Protein AF-A0A836SR92-F1 (afdb_monomer)

Radius of gyration: 24.95 Å; Cα contacts (8 Å, |Δi|>4): 86; chains: 1; bounding box: 48×25×81 Å

Structure (mmCIF, N/CA/C/O backbone):
data_AF-A0A836SR92-F1
#
_entry.id   AF-A0A836SR92-F1
#
loop_
_atom_site.group_PDB
_atom_site.id
_atom_site.type_symbol
_atom_site.label_atom_id
_atom_site.label_alt_id
_atom_site.label_comp_id
_atom_site.label_asym_id
_atom_site.label_entity_id
_atom_site.label_seq_id
_atom_site.pdbx_PDB_ins_code
_atom_site.Cartn_x
_atom_site.Cartn_y
_atom_site.Cartn_z
_atom_site.occupancy
_atom_site.B_iso_or_equiv
_atom_site.auth_seq_id
_atom_site.auth_comp_id
_atom_site.auth_asym_id
_atom_site.auth_atom_id
_atom_site.pdbx_PDB_model_num
ATOM 1 N N . MET A 1 1 ? 23.458 4.902 -56.681 1.00 62.44 1 MET A N 1
ATOM 2 C CA . MET A 1 1 ? 23.766 5.474 -55.347 1.00 62.44 1 MET A CA 1
ATOM 3 C C . MET A 1 1 ? 25.184 5.103 -54.940 1.00 62.44 1 MET A C 1
ATOM 5 O O . MET A 1 1 ? 25.532 3.932 -55.037 1.00 62.44 1 MET A O 1
ATOM 9 N N . SER A 1 2 ? 25.986 6.090 -54.525 1.00 78.94 2 SER A N 1
ATOM 10 C CA . SER A 1 2 ? 27.375 5.910 -54.066 1.00 78.94 2 SER A CA 1
ATOM 11 C C . SER A 1 2 ? 27.473 4.880 -52.932 1.00 78.94 2 SER A C 1
ATOM 13 O O . SER A 1 2 ? 26.604 4.844 -52.061 1.00 78.94 2 SER A O 1
ATOM 15 N N . LEU A 1 3 ? 28.537 4.066 -52.920 1.00 80.81 3 LEU A N 1
ATOM 16 C CA . LEU A 1 3 ? 28.832 3.067 -51.876 1.00 80.81 3 LEU A CA 1
ATOM 17 C C . LEU A 1 3 ? 28.780 3.676 -50.461 1.00 80.81 3 LEU A C 1
ATOM 19 O O . LEU A 1 3 ? 28.333 3.033 -49.515 1.00 80.81 3 LEU A O 1
ATOM 23 N N . ARG A 1 4 ? 29.146 4.960 -50.357 1.00 83.31 4 ARG A N 1
ATOM 24 C CA . ARG A 1 4 ? 29.098 5.764 -49.128 1.00 83.31 4 ARG A CA 1
ATOM 25 C C . ARG A 1 4 ? 27.679 5.889 -48.564 1.00 83.31 4 ARG A C 1
ATOM 27 O O . ARG A 1 4 ? 27.491 5.744 -47.366 1.00 83.31 4 ARG A O 1
ATOM 34 N N . ILE A 1 5 ? 26.676 6.094 -49.422 1.00 87.25 5 ILE A N 1
ATOM 35 C CA . ILE A 1 5 ? 25.271 6.260 -49.008 1.00 87.25 5 ILE A CA 1
ATOM 36 C C . ILE A 1 5 ? 24.696 4.943 -48.485 1.00 87.25 5 ILE A C 1
ATOM 38 O O . ILE A 1 5 ? 24.005 4.945 -47.474 1.00 87.25 5 ILE A O 1
ATOM 42 N N . LYS A 1 6 ? 25.016 3.812 -49.128 1.00 85.62 6 LYS A N 1
ATOM 43 C CA . LYS A 1 6 ? 24.582 2.488 -48.650 1.00 85.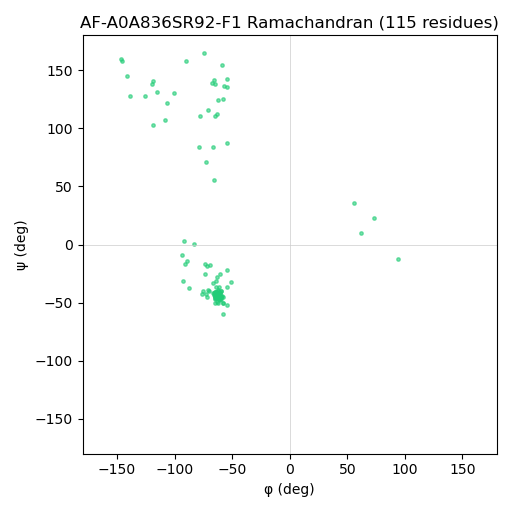62 6 LYS A CA 1
ATOM 44 C C . LYS A 1 6 ? 25.162 2.188 -47.268 1.00 85.62 6 LYS A C 1
ATOM 46 O O . LYS A 1 6 ? 24.441 1.719 -46.399 1.00 85.62 6 LYS A O 1
ATOM 51 N N . PHE A 1 7 ? 26.439 2.508 -47.060 1.00 90.75 7 PHE A N 1
ATOM 52 C CA . PHE A 1 7 ? 27.107 2.302 -45.777 1.00 90.75 7 PHE A CA 1
ATOM 53 C C . PHE A 1 7 ? 26.486 3.151 -44.659 1.00 90.75 7 PHE A C 1
ATOM 55 O O . PHE A 1 7 ? 26.169 2.617 -43.603 1.00 90.75 7 PHE A O 1
ATOM 62 N N . ILE A 1 8 ? 26.227 4.438 -44.926 1.00 92.00 8 ILE A N 1
ATOM 63 C CA . ILE A 1 8 ? 25.548 5.345 -43.985 1.00 92.00 8 ILE A CA 1
ATOM 64 C C . ILE A 1 8 ? 24.123 4.866 -43.671 1.00 92.00 8 ILE A C 1
ATOM 66 O O . ILE A 1 8 ? 23.680 4.944 -42.529 1.00 92.00 8 ILE A O 1
ATOM 70 N N . LEU A 1 9 ? 23.400 4.345 -44.667 1.00 92.56 9 LEU A N 1
ATOM 71 C CA . LEU A 1 9 ? 22.050 3.820 -44.466 1.00 92.56 9 LEU A CA 1
ATOM 72 C C . LEU A 1 9 ? 22.059 2.593 -43.542 1.00 92.56 9 LEU A C 1
ATOM 74 O O . LEU A 1 9 ? 21.259 2.518 -42.614 1.00 92.56 9 LEU A O 1
ATOM 78 N N . TYR A 1 10 ? 22.978 1.648 -43.765 1.00 93.94 10 TYR A N 1
ATOM 79 C CA . TYR A 1 10 ? 23.085 0.450 -42.930 1.00 93.94 10 TYR A CA 1
ATOM 80 C C . TYR A 1 10 ? 23.491 0.777 -41.494 1.00 93.94 10 TYR A C 1
ATOM 82 O O . TYR A 1 10 ? 22.923 0.207 -40.564 1.00 93.94 10 TYR A O 1
ATOM 90 N N . THR A 1 11 ? 24.432 1.704 -41.291 1.00 92.62 11 THR A N 1
ATOM 91 C CA . THR A 1 11 ? 24.819 2.121 -39.938 1.00 92.62 11 THR A CA 1
ATOM 92 C C . THR A 1 11 ? 23.679 2.846 -39.230 1.00 92.62 11 THR A C 1
ATOM 94 O O . THR A 1 11 ? 23.409 2.538 -38.073 1.00 92.62 11 THR A O 1
ATOM 97 N N . ALA A 1 12 ? 22.952 3.732 -39.916 1.00 94.62 12 ALA A N 1
ATOM 98 C CA . ALA A 1 12 ? 21.783 4.404 -39.350 1.00 94.62 12 ALA A CA 1
ATOM 99 C C . ALA A 1 12 ? 20.681 3.409 -38.944 1.00 94.62 12 ALA A C 1
ATOM 101 O O . ALA A 1 12 ? 20.168 3.489 -37.831 1.00 94.62 12 ALA A O 1
ATOM 102 N N . ILE A 1 13 ? 20.363 2.433 -39.805 1.00 95.44 13 ILE A N 1
ATOM 103 C CA . ILE A 1 13 ? 19.384 1.377 -39.498 1.00 95.44 13 ILE A CA 1
ATOM 104 C C . ILE A 1 13 ? 19.837 0.545 -38.296 1.00 95.44 13 ILE A C 1
ATOM 106 O O . ILE A 1 13 ? 19.029 0.257 -37.418 1.00 95.44 13 ILE A O 1
ATOM 110 N N . CYS A 1 14 ? 21.121 0.186 -38.233 1.00 95.06 14 CYS A N 1
ATOM 111 C CA . CYS A 1 14 ? 21.681 -0.564 -37.112 1.00 95.06 14 CYS A CA 1
ATOM 112 C C . CYS A 1 14 ? 21.532 0.207 -35.791 1.00 95.06 14 CYS A C 1
ATOM 114 O O . CYS A 1 14 ? 21.063 -0.352 -34.804 1.00 95.06 14 CYS A O 1
ATOM 116 N N . ILE A 1 15 ? 21.844 1.508 -35.787 1.00 96.19 15 ILE A N 1
ATOM 117 C CA . ILE A 1 15 ? 21.685 2.369 -34.606 1.00 96.19 15 ILE A CA 1
ATOM 118 C C . ILE A 1 15 ? 20.221 2.412 -34.158 1.00 96.19 15 ILE A C 1
ATOM 120 O O . ILE A 1 15 ? 19.942 2.203 -32.979 1.00 96.19 15 ILE A O 1
ATOM 124 N N . VAL A 1 16 ? 19.284 2.632 -35.086 1.00 96.62 16 VAL A N 1
ATOM 125 C CA . VAL A 1 16 ? 17.848 2.659 -34.764 1.00 96.62 16 VAL A CA 1
ATOM 126 C C . VAL A 1 16 ? 17.398 1.320 -34.178 1.00 96.62 16 VAL A C 1
ATOM 128 O O . VAL A 1 16 ? 16.741 1.307 -33.142 1.00 96.62 16 VAL A O 1
ATOM 131 N N . LEU A 1 17 ? 17.810 0.199 -34.778 1.00 96.56 17 LEU A N 1
ATOM 132 C CA . LEU A 1 17 ? 17.487 -1.142 -34.285 1.00 96.56 17 LEU A CA 1
ATOM 133 C C . LEU A 1 17 ? 17.973 -1.373 -32.854 1.00 96.56 17 LEU A C 1
ATOM 135 O O . LEU A 1 17 ? 17.219 -1.895 -32.034 1.00 96.56 17 LEU A O 1
ATOM 139 N N . VAL A 1 18 ? 19.207 -0.971 -32.544 1.00 96.44 18 VAL A N 1
ATOM 140 C CA . VAL A 1 18 ? 19.768 -1.116 -31.195 1.00 96.44 18 VAL A CA 1
ATOM 141 C C . VAL A 1 18 ? 18.992 -0.261 -30.197 1.00 96.44 18 VAL A C 1
ATOM 143 O O . VAL A 1 18 ? 18.611 -0.764 -29.143 1.00 96.44 18 VAL A O 1
ATOM 146 N N . ILE A 1 19 ? 18.691 0.997 -30.533 1.00 95.81 19 ILE A N 1
ATOM 147 C CA . ILE A 1 19 ? 17.908 1.884 -29.661 1.00 95.81 19 ILE A CA 1
ATOM 148 C C . ILE A 1 19 ? 16.527 1.279 -29.391 1.00 95.81 19 ILE A C 1
ATOM 150 O O . ILE A 1 19 ? 16.100 1.220 -28.239 1.00 95.81 19 ILE A O 1
ATOM 154 N N . THR A 1 20 ? 15.835 0.793 -30.423 1.00 95.25 20 THR A N 1
ATOM 155 C CA . THR A 1 20 ? 14.520 0.160 -30.266 1.00 95.25 20 THR A CA 1
ATOM 156 C C . THR A 1 20 ? 14.601 -1.104 -29.411 1.00 95.25 20 THR A C 1
ATOM 158 O O . THR A 1 20 ? 13.787 -1.274 -28.507 1.00 95.25 20 THR A O 1
ATOM 161 N N . ALA A 1 21 ? 15.598 -1.963 -29.637 1.00 94.00 21 ALA A N 1
ATOM 162 C CA . ALA A 1 21 ? 15.786 -3.182 -28.854 1.00 94.00 21 ALA A CA 1
ATOM 163 C C . ALA A 1 21 ? 16.036 -2.883 -27.367 1.00 94.00 21 ALA A C 1
ATOM 165 O O . ALA A 1 21 ? 15.430 -3.516 -26.503 1.00 94.00 21 ALA A O 1
ATOM 166 N N . VAL A 1 22 ? 16.875 -1.887 -27.068 1.00 93.38 22 VAL A N 1
ATOM 167 C CA . VAL A 1 22 ? 17.153 -1.454 -25.692 1.00 93.38 22 VAL A CA 1
ATOM 168 C C . VAL A 1 22 ? 15.900 -0.879 -25.033 1.00 93.38 22 VAL A C 1
ATOM 170 O O . VAL A 1 22 ? 15.591 -1.265 -23.912 1.00 93.38 22 VAL A O 1
ATOM 173 N N . ASN A 1 23 ? 15.135 -0.029 -25.724 1.00 90.00 23 ASN A N 1
ATOM 174 C CA . ASN A 1 23 ? 13.885 0.516 -25.179 1.00 90.00 23 ASN A CA 1
ATOM 175 C C . ASN A 1 23 ? 12.873 -0.588 -24.845 1.00 90.00 23 ASN A C 1
ATOM 177 O O . ASN A 1 23 ? 12.294 -0.580 -23.764 1.00 90.00 23 ASN A O 1
ATOM 181 N N . ILE A 1 24 ? 12.701 -1.574 -25.732 1.00 88.75 24 ILE A N 1
ATOM 182 C CA . ILE A 1 24 ? 11.807 -2.717 -25.483 1.00 88.75 24 ILE A CA 1
ATOM 183 C C . ILE A 1 24 ? 12.274 -3.520 -24.264 1.00 88.75 24 ILE A C 1
ATOM 185 O O . ILE A 1 24 ? 11.453 -3.949 -23.454 1.00 88.75 24 ILE A O 1
ATOM 189 N N . PHE A 1 25 ? 13.585 -3.733 -24.131 1.00 88.75 25 PHE A N 1
ATOM 190 C CA . PHE A 1 25 ? 14.150 -4.454 -22.995 1.00 88.75 25 PHE A CA 1
ATOM 191 C C . PHE A 1 25 ? 13.940 -3.699 -21.676 1.00 88.75 25 PHE A C 1
ATOM 193 O O . PHE A 1 25 ? 13.517 -4.299 -20.690 1.00 88.75 25 PHE A O 1
ATOM 200 N N . ILE A 1 26 ? 14.180 -2.385 -21.676 1.00 86.81 26 ILE A N 1
ATOM 201 C CA . ILE A 1 26 ? 14.020 -1.523 -20.503 1.00 86.81 26 ILE A CA 1
ATOM 202 C C . ILE A 1 26 ? 12.554 -1.452 -20.075 1.00 86.81 26 ILE A C 1
ATOM 204 O O . ILE A 1 26 ? 12.271 -1.760 -18.922 1.00 86.81 26 ILE A O 1
ATOM 208 N N . SER A 1 27 ? 11.616 -1.162 -20.987 1.00 80.75 27 SER A N 1
ATOM 209 C CA . SER A 1 27 ? 10.186 -1.088 -20.639 1.00 80.75 27 SER A CA 1
ATOM 210 C C . SER A 1 27 ? 9.676 -2.360 -19.963 1.00 80.75 27 SER A C 1
ATOM 212 O O . SER A 1 27 ? 8.867 -2.286 -19.047 1.00 80.75 27 SER A O 1
ATOM 214 N N . ARG A 1 28 ? 10.166 -3.536 -20.379 1.00 79.44 28 ARG A N 1
ATOM 215 C CA . ARG A 1 28 ? 9.777 -4.814 -19.761 1.00 79.44 28 ARG A CA 1
ATOM 216 C C . ARG A 1 28 ? 10.380 -5.041 -18.378 1.00 79.44 28 ARG A C 1
ATOM 218 O O . ARG A 1 28 ? 9.836 -5.823 -17.604 1.00 79.44 28 ARG A O 1
ATOM 225 N N . HIS A 1 29 ? 11.518 -4.423 -18.081 1.00 79.94 29 HIS A N 1
ATOM 226 C CA . HIS A 1 29 ? 12.173 -4.554 -16.785 1.00 79.94 29 HIS A CA 1
ATOM 227 C C . HIS A 1 29 ? 11.656 -3.523 -15.774 1.00 79.94 29 HIS A C 1
ATOM 229 O O . HIS A 1 29 ? 11.468 -3.858 -14.606 1.00 79.94 29 HIS A O 1
ATOM 235 N N . GLU A 1 30 ? 11.375 -2.299 -16.228 1.00 81.94 30 GLU A N 1
ATOM 236 C CA . GLU A 1 30 ? 10.883 -1.200 -15.390 1.00 81.94 30 GLU A CA 1
ATOM 237 C C . GLU A 1 30 ? 9.557 -1.531 -14.704 1.00 81.94 30 GLU A C 1
ATOM 239 O O . GLU A 1 30 ? 9.400 -1.229 -13.526 1.00 81.94 30 GLU A O 1
ATOM 244 N N . GLU A 1 31 ? 8.634 -2.204 -15.394 1.00 78.50 31 GLU A N 1
ATOM 245 C CA . GLU A 1 31 ? 7.323 -2.548 -14.832 1.00 78.50 31 GLU A CA 1
ATOM 246 C C . GLU A 1 31 ? 7.442 -3.416 -13.570 1.00 78.50 31 GLU A C 1
ATOM 248 O O . GLU A 1 31 ? 6.827 -3.117 -12.547 1.00 78.50 31 GLU A O 1
ATOM 253 N N . LYS A 1 32 ? 8.301 -4.444 -13.600 1.00 79.81 32 LYS A N 1
ATOM 254 C CA . LYS A 1 32 ? 8.507 -5.350 -12.456 1.00 79.81 32 LYS A CA 1
ATOM 255 C C . LYS A 1 32 ? 9.116 -4.620 -11.264 1.00 79.81 32 LYS A C 1
ATOM 257 O O . LYS A 1 32 ? 8.669 -4.803 -10.135 1.00 79.81 32 LYS A O 1
ATOM 262 N N . VAL A 1 33 ? 10.098 -3.759 -11.526 1.00 84.75 33 VAL A N 1
ATOM 263 C CA . VAL A 1 33 ? 10.741 -2.941 -10.489 1.00 84.75 33 VAL A CA 1
ATOM 264 C C . VAL A 1 33 ? 9.736 -1.966 -9.876 1.00 84.75 33 VAL A C 1
ATOM 266 O O . VAL A 1 33 ? 9.711 -1.798 -8.659 1.00 84.75 33 VAL A O 1
ATOM 269 N N . LEU A 1 34 ? 8.875 -1.358 -10.695 1.00 86.19 34 LEU A N 1
ATOM 270 C CA . LEU A 1 34 ? 7.868 -0.413 -10.225 1.00 86.19 34 LEU A CA 1
ATOM 271 C C . LEU A 1 34 ? 6.823 -1.095 -9.332 1.00 86.19 34 LEU A C 1
ATOM 273 O O . LEU A 1 34 ? 6.491 -0.564 -8.274 1.00 86.19 34 LEU A O 1
ATOM 277 N N . VAL A 1 35 ? 6.339 -2.280 -9.720 1.00 86.62 35 VAL A N 1
ATOM 278 C CA . VAL A 1 35 ? 5.399 -3.069 -8.905 1.00 86.62 35 VAL A CA 1
ATOM 279 C C . VAL A 1 35 ? 6.030 -3.455 -7.569 1.00 86.62 35 VAL A C 1
ATOM 281 O O . VAL A 1 35 ? 5.419 -3.256 -6.518 1.00 86.62 35 VAL A O 1
ATOM 284 N N . GLU A 1 36 ? 7.267 -3.955 -7.583 1.00 88.69 36 GLU A N 1
ATOM 285 C CA . GLU A 1 36 ? 7.972 -4.338 -6.359 1.00 88.69 36 GLU A CA 1
ATOM 286 C C . GLU A 1 36 ? 8.179 -3.138 -5.420 1.00 88.69 36 GLU A C 1
ATOM 288 O O . GLU A 1 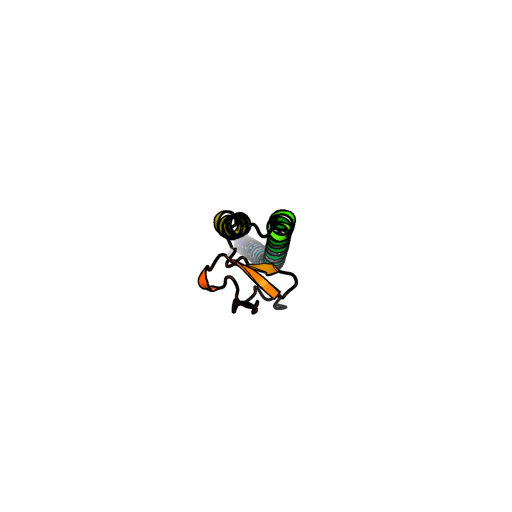36 ? 7.990 -3.253 -4.207 1.00 88.69 36 GLU A O 1
ATOM 293 N N . GLU A 1 37 ? 8.515 -1.971 -5.968 1.00 88.75 37 GLU A N 1
ATOM 294 C CA . GLU A 1 37 ? 8.678 -0.739 -5.197 1.00 88.75 37 GLU A CA 1
ATOM 295 C C . GLU A 1 37 ? 7.351 -0.269 -4.582 1.00 88.75 37 GLU A C 1
ATOM 297 O O . GLU A 1 37 ? 7.307 0.105 -3.407 1.00 88.75 37 GLU A O 1
ATOM 302 N N . VAL A 1 38 ? 6.244 -0.349 -5.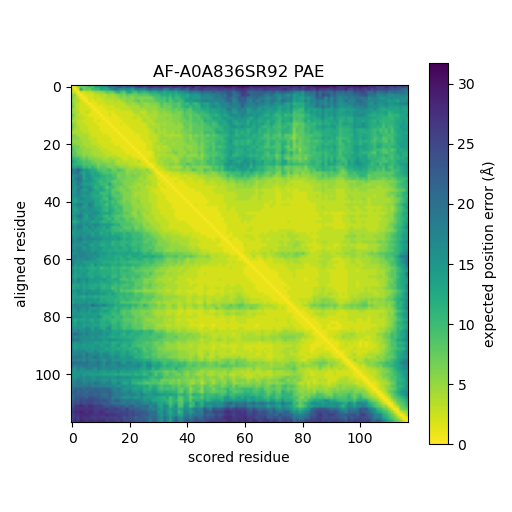330 1.00 89.44 38 VAL A N 1
ATOM 303 C CA . VAL A 1 38 ? 4.904 -0.031 -4.810 1.00 89.44 38 VAL A CA 1
ATOM 304 C C . VAL A 1 38 ? 4.523 -0.980 -3.672 1.00 89.44 38 VAL A C 1
ATOM 306 O O . VAL A 1 38 ? 4.036 -0.517 -2.638 1.00 89.44 38 VAL A O 1
ATOM 309 N N . LEU A 1 39 ? 4.798 -2.281 -3.806 1.00 90.31 39 LEU A N 1
ATOM 310 C CA . LEU A 1 39 ? 4.547 -3.263 -2.747 1.00 90.31 39 LEU A CA 1
ATOM 311 C C . LEU A 1 39 ? 5.395 -2.990 -1.499 1.00 90.31 39 LEU A C 1
ATOM 313 O O . LEU A 1 39 ? 4.863 -2.977 -0.388 1.00 90.31 39 LEU A O 1
ATOM 317 N N . LYS A 1 40 ? 6.695 -2.717 -1.660 1.00 91.88 40 LYS A N 1
ATOM 318 C CA . LYS A 1 40 ? 7.591 -2.373 -0.541 1.00 91.88 40 LYS A CA 1
ATOM 319 C C . LYS A 1 40 ? 7.140 -1.109 0.175 1.00 91.88 40 LYS A C 1
ATOM 321 O O . LYS A 1 40 ? 7.098 -1.080 1.406 1.00 91.88 40 LYS A O 1
ATOM 326 N N . ARG A 1 41 ? 6.760 -0.079 -0.582 1.00 91.81 41 ARG A N 1
ATOM 327 C CA . ARG A 1 41 ? 6.236 1.173 -0.033 1.00 91.81 41 ARG A CA 1
ATOM 328 C C . ARG A 1 41 ? 4.925 0.943 0.714 1.00 91.81 41 ARG A C 1
ATOM 330 O O . ARG A 1 41 ? 4.775 1.452 1.821 1.00 91.81 41 ARG A O 1
ATOM 337 N N . GLY A 1 42 ? 4.014 0.145 0.155 1.00 91.44 42 GLY A N 1
ATOM 338 C CA . GLY A 1 42 ? 2.769 -0.256 0.809 1.00 91.44 42 GLY A CA 1
ATOM 339 C C . GLY A 1 42 ? 3.022 -0.965 2.140 1.00 91.44 42 GLY A C 1
ATOM 340 O O . GLY A 1 42 ? 2.499 -0.540 3.166 1.00 91.44 42 GLY A O 1
ATOM 341 N N . LEU A 1 43 ? 3.906 -1.969 2.149 1.00 93.62 43 LEU A N 1
ATOM 342 C CA . LEU A 1 43 ? 4.297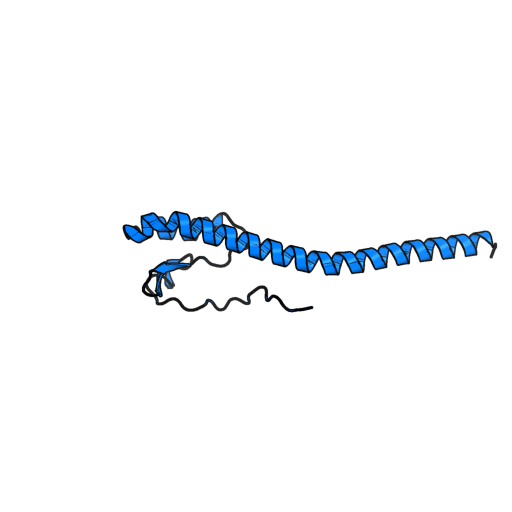 -2.694 3.360 1.00 93.62 43 LEU A CA 1
ATOM 343 C C . LEU A 1 43 ? 4.901 -1.761 4.419 1.00 93.62 43 LEU A C 1
ATOM 345 O O . LEU A 1 43 ? 4.555 -1.861 5.596 1.00 93.62 43 LEU A O 1
ATOM 349 N N . ALA A 1 44 ? 5.782 -0.844 4.013 1.00 94.69 44 ALA A N 1
ATOM 350 C CA . ALA A 1 44 ? 6.396 0.123 4.918 1.00 94.69 44 ALA A CA 1
ATOM 351 C C . ALA A 1 44 ? 5.353 1.057 5.552 1.00 94.69 44 ALA A C 1
ATOM 353 O O . ALA A 1 44 ? 5.391 1.283 6.761 1.00 94.69 44 ALA A O 1
ATOM 354 N N . ILE A 1 45 ? 4.390 1.548 4.762 1.00 94.31 45 ILE A N 1
ATOM 355 C CA . ILE A 1 45 ? 3.281 2.373 5.257 1.00 94.31 45 ILE A CA 1
ATOM 356 C C . ILE A 1 45 ? 2.417 1.567 6.231 1.00 94.31 45 ILE A C 1
ATOM 358 O O . ILE A 1 45 ? 2.158 2.033 7.337 1.00 94.31 45 ILE A O 1
ATOM 362 N N . SER A 1 46 ? 2.001 0.351 5.865 1.00 93.25 46 SER A N 1
ATOM 363 C CA . SER A 1 46 ? 1.187 -0.504 6.737 1.00 93.25 46 SER A CA 1
ATOM 364 C C . SER A 1 46 ? 1.891 -0.816 8.054 1.00 93.25 46 SER A C 1
ATOM 366 O O . SER A 1 46 ? 1.256 -0.777 9.105 1.00 93.25 46 SER A O 1
ATOM 368 N N . LYS A 1 47 ? 3.204 -1.070 8.017 1.00 94.69 47 LYS A N 1
ATOM 369 C CA . LYS A 1 47 ? 4.008 -1.303 9.217 1.00 94.69 47 LYS A CA 1
ATOM 370 C C . LYS A 1 47 ? 4.072 -0.061 10.105 1.00 94.69 47 LYS A C 1
ATOM 372 O O . LYS A 1 47 ? 3.815 -0.168 11.297 1.00 94.69 47 LYS A O 1
ATOM 377 N N . ALA A 1 48 ? 4.333 1.109 9.524 1.00 93.56 48 ALA A N 1
ATOM 378 C CA . ALA A 1 48 ? 4.339 2.363 10.270 1.00 93.56 48 ALA A CA 1
ATOM 379 C C . ALA A 1 48 ? 2.968 2.649 10.904 1.00 93.56 48 ALA A C 1
ATOM 381 O O . ALA A 1 48 ? 2.891 3.063 12.057 1.00 93.56 48 ALA A O 1
ATOM 382 N N . VAL A 1 49 ? 1.870 2.399 10.185 1.00 93.88 49 VAL A N 1
ATOM 383 C CA . VAL A 1 49 ?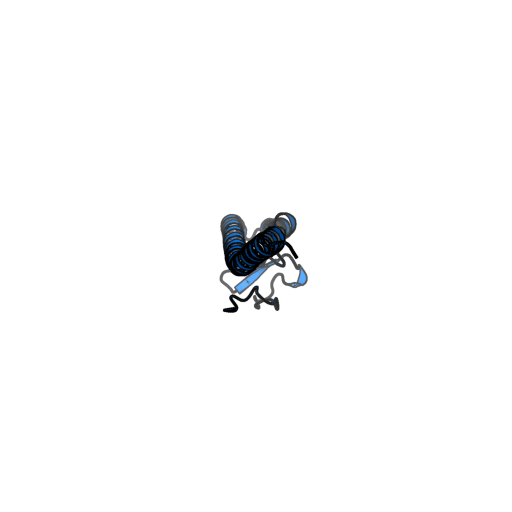 0.515 2.550 10.735 1.00 93.88 49 VAL A CA 1
ATOM 384 C C . VAL A 1 49 ? 0.267 1.565 11.874 1.00 93.88 49 VAL A C 1
ATOM 386 O O . VAL A 1 49 ? -0.290 1.969 12.888 1.00 93.88 49 VAL A O 1
ATOM 389 N N . ALA A 1 50 ? 0.693 0.307 11.738 1.00 93.12 50 ALA A N 1
ATOM 390 C CA . ALA A 1 50 ? 0.548 -0.701 12.785 1.00 93.12 50 ALA A CA 1
ATOM 391 C C . ALA A 1 50 ? 1.311 -0.317 14.065 1.00 93.12 50 ALA A C 1
ATOM 393 O O . ALA A 1 50 ? 0.736 -0.387 15.146 1.00 93.12 50 ALA A O 1
ATOM 394 N N . GLU A 1 51 ? 2.554 0.159 13.938 1.00 93.19 51 GLU A N 1
ATOM 395 C CA . GLU A 1 51 ? 3.366 0.637 15.069 1.00 93.19 51 GLU A CA 1
ATOM 396 C C . GLU A 1 51 ? 2.708 1.837 15.770 1.00 93.19 51 GLU A C 1
ATOM 398 O O . GLU A 1 51 ? 2.594 1.865 16.990 1.00 93.19 51 GLU A O 1
ATOM 403 N N . ASN A 1 52 ? 2.181 2.804 15.011 1.00 91.44 52 ASN A N 1
ATOM 404 C CA . ASN A 1 52 ? 1.479 3.957 15.590 1.00 91.44 52 ASN A CA 1
ATOM 405 C C . ASN A 1 52 ? 0.082 3.615 16.140 1.00 91.44 52 ASN A C 1
ATOM 407 O O . ASN A 1 52 ? -0.506 4.414 16.868 1.00 91.44 52 ASN A O 1
ATOM 411 N N . ALA A 1 53 ? -0.484 2.468 15.760 1.00 92.81 53 ALA A N 1
ATOM 412 C CA . ALA A 1 53 ? -1.796 2.024 16.211 1.00 92.81 53 ALA A CA 1
ATOM 413 C C . ALA A 1 53 ? -1.739 1.206 17.507 1.00 92.81 53 ALA A C 1
ATOM 415 O O . ALA A 1 53 ? -2.786 1.043 18.124 1.00 92.81 53 ALA A O 1
ATOM 416 N N . GLU A 1 54 ? -0.567 0.729 17.937 1.00 91.94 54 GLU A N 1
ATOM 417 C CA . GLU A 1 54 ? -0.417 -0.135 19.115 1.00 91.94 54 GLU A CA 1
ATOM 418 C C . GLU A 1 54 ? -0.955 0.522 20.396 1.00 91.94 54 GLU A C 1
ATOM 420 O O . GLU A 1 54 ? -1.921 0.022 20.981 1.00 91.94 54 GLU A O 1
ATOM 425 N N . ASP A 1 55 ? -0.406 1.679 20.787 1.00 93.25 55 ASP A N 1
ATOM 426 C CA . ASP A 1 55 ? -0.842 2.374 22.006 1.00 93.25 55 ASP A CA 1
ATOM 427 C C . ASP A 1 55 ? -2.318 2.808 21.931 1.00 93.25 55 ASP A C 1
ATOM 429 O O . ASP A 1 55 ? -3.083 2.480 22.847 1.00 93.25 55 ASP A O 1
ATOM 433 N N . PRO A 1 56 ? -2.788 3.486 20.857 1.00 91.81 56 PRO A N 1
ATOM 434 C CA . PRO A 1 56 ? -4.181 3.922 20.772 1.00 91.81 56 PRO A CA 1
ATOM 435 C C . PRO A 1 56 ? -5.177 2.758 20.732 1.00 91.81 56 PRO A C 1
ATOM 437 O O . PRO A 1 56 ? -6.287 2.884 21.249 1.00 91.81 56 PRO A O 1
ATOM 440 N N . LEU A 1 57 ? -4.804 1.613 20.152 1.00 91.75 57 LEU A N 1
ATOM 441 C CA . LEU A 1 57 ? -5.646 0.419 20.151 1.00 91.75 57 LEU A CA 1
ATOM 442 C C . LEU A 1 57 ? -5.718 -0.211 21.546 1.00 91.75 57 LEU A C 1
ATOM 444 O O . LEU A 1 57 ? -6.805 -0.605 21.968 1.00 91.75 57 LEU A O 1
ATOM 448 N N . ALA A 1 58 ? -4.607 -0.237 22.291 1.00 91.56 58 ALA A N 1
ATOM 449 C CA . ALA A 1 58 ? -4.567 -0.750 23.659 1.00 91.56 58 ALA A CA 1
ATOM 450 C C . ALA A 1 58 ? -5.456 0.062 24.620 1.00 91.56 58 ALA A C 1
ATOM 452 O O . ALA A 1 58 ? -6.161 -0.515 25.452 1.00 91.56 58 ALA A O 1
ATOM 453 N N . VAL A 1 59 ? -5.479 1.393 24.481 1.00 93.44 59 VAL A N 1
ATOM 454 C CA . VAL A 1 59 ? -6.313 2.281 25.315 1.00 93.44 59 VAL A CA 1
ATOM 455 C C . VAL A 1 59 ? -7.701 2.578 24.729 1.00 93.44 59 VAL A C 1
ATOM 457 O O . VAL A 1 59 ? -8.473 3.315 25.338 1.00 93.44 59 VAL A O 1
ATOM 460 N N . ASN A 1 60 ? -8.057 1.980 23.586 1.00 88.25 60 ASN A N 1
ATOM 461 C CA . ASN A 1 60 ? -9.303 2.235 22.847 1.00 88.25 60 ASN A CA 1
ATOM 462 C C . ASN A 1 60 ? -9.522 3.720 22.472 1.00 88.25 60 ASN A C 1
ATOM 464 O O . ASN A 1 60 ? -10.658 4.200 22.434 1.00 88.25 60 ASN A O 1
ATOM 468 N N . ASP A 1 61 ? -8.451 4.449 22.153 1.00 92.88 61 ASP A N 1
ATOM 469 C CA . ASP A 1 61 ? -8.530 5.815 21.632 1.00 92.88 61 ASP A CA 1
ATOM 470 C C . ASP A 1 61 ? -8.887 5.809 20.135 1.00 92.88 61 ASP A C 1
ATOM 472 O O . ASP A 1 61 ? -8.044 5.894 19.236 1.00 92.88 61 ASP A O 1
ATOM 476 N N . LEU A 1 62 ? -10.190 5.712 19.869 1.00 89.88 62 LEU A N 1
ATOM 477 C CA . LEU A 1 62 ? -10.743 5.678 18.515 1.00 89.88 62 LEU A CA 1
ATOM 478 C C . LEU A 1 62 ? -10.480 6.966 17.724 1.00 89.88 62 LEU A C 1
ATOM 480 O O . LEU A 1 62 ? -10.404 6.913 16.497 1.00 89.88 62 LEU A O 1
ATOM 484 N N . LEU A 1 63 ? -10.340 8.118 18.390 1.00 90.50 63 LEU A N 1
ATOM 485 C CA . LEU A 1 63 ? -10.129 9.394 17.706 1.00 90.50 63 LEU A CA 1
ATOM 486 C C . LEU A 1 63 ? -8.723 9.454 17.109 1.00 90.50 63 LEU A C 1
ATOM 488 O O . LEU A 1 63 ? -8.561 9.825 15.944 1.00 90.50 63 LEU A O 1
ATOM 492 N N . THR A 1 64 ? -7.722 9.043 17.886 1.00 92.19 64 THR A N 1
ATOM 493 C CA . THR A 1 64 ? -6.337 8.964 17.415 1.00 92.19 64 THR A CA 1
ATOM 494 C C . THR A 1 64 ? -6.191 7.923 16.306 1.00 92.19 64 THR A C 1
ATOM 496 O O . THR A 1 64 ? -5.565 8.208 15.283 1.00 92.19 64 THR A O 1
ATOM 499 N N . LEU A 1 65 ? -6.850 6.763 16.428 1.00 91.44 65 LEU A N 1
ATOM 500 C CA . LEU A 1 65 ? -6.875 5.745 15.369 1.00 91.44 65 LEU A CA 1
ATOM 501 C C . LEU A 1 65 ? -7.535 6.256 14.076 1.00 91.44 65 LEU A C 1
ATOM 503 O O . LEU A 1 65 ? -7.000 6.056 12.985 1.00 91.44 65 LEU A O 1
ATOM 507 N N . ALA A 1 66 ? -8.677 6.943 14.179 1.00 91.94 66 ALA A N 1
ATOM 508 C CA . ALA A 1 66 ? -9.374 7.515 13.026 1.00 91.94 66 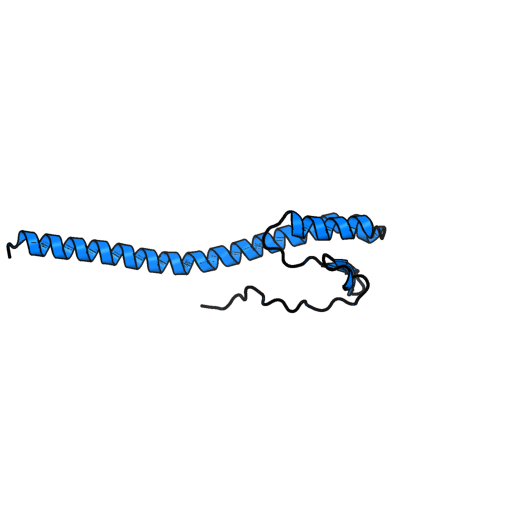ALA A CA 1
ATOM 509 C C . ALA A 1 66 ? -8.537 8.599 12.339 1.00 91.94 66 ALA A C 1
ATOM 511 O O . ALA A 1 66 ? -8.459 8.643 11.109 1.00 91.94 66 ALA A O 1
ATOM 512 N N . LYS A 1 67 ? -7.868 9.449 13.126 1.00 92.69 67 LYS A N 1
ATOM 513 C CA . LYS A 1 67 ? -6.930 10.441 12.601 1.00 92.69 67 LYS A CA 1
ATOM 514 C C . LYS A 1 67 ? -5.768 9.765 11.876 1.00 92.69 67 LYS A C 1
ATOM 516 O O . LYS A 1 67 ? -5.495 10.143 10.744 1.00 92.69 67 LYS A O 1
ATOM 521 N N . SER A 1 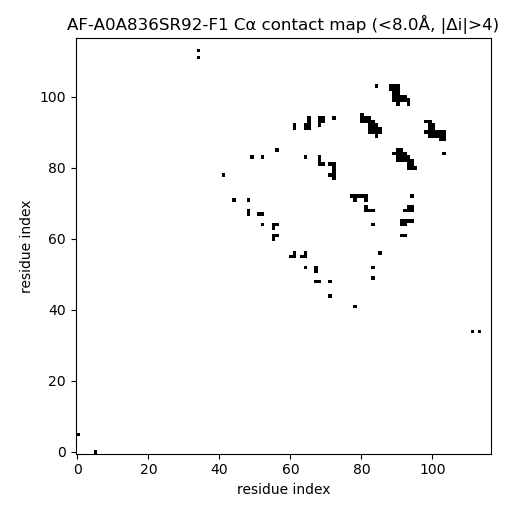68 ? -5.159 8.740 12.473 1.00 92.31 68 SER A N 1
ATOM 522 C CA . SER A 1 68 ? -4.074 7.968 11.857 1.00 92.31 68 SER A CA 1
ATOM 523 C C . SER A 1 68 ? -4.486 7.414 10.487 1.00 92.31 68 SER A C 1
ATOM 525 O O . SER A 1 68 ? -3.849 7.725 9.484 1.00 92.31 68 SER A O 1
ATOM 527 N N . ALA A 1 69 ? -5.628 6.720 10.401 1.00 92.25 69 ALA A N 1
ATOM 528 C CA . ALA A 1 69 ? -6.115 6.145 9.143 1.00 92.25 69 ALA A CA 1
ATOM 529 C C . ALA A 1 69 ? -6.398 7.199 8.050 1.00 92.25 69 ALA A C 1
ATOM 531 O O . ALA A 1 69 ? -6.153 6.956 6.864 1.00 92.25 69 ALA A O 1
ATOM 532 N N . ARG A 1 70 ? -6.911 8.379 8.431 1.00 91.81 70 ARG A N 1
ATOM 533 C CA . ARG A 1 70 ? -7.153 9.504 7.508 1.00 91.81 70 ARG A CA 1
ATOM 534 C C . ARG A 1 70 ? -5.857 10.173 7.068 1.00 91.81 70 ARG A C 1
ATOM 536 O O . ARG A 1 70 ? -5.699 10.456 5.880 1.00 91.81 70 ARG A O 1
ATOM 543 N N . ASP A 1 71 ? -4.932 10.385 7.996 1.00 92.19 71 ASP A N 1
ATOM 544 C CA . ASP A 1 71 ? -3.625 10.974 7.721 1.00 92.19 71 ASP A CA 1
ATOM 545 C C . ASP A 1 71 ? -2.805 10.063 6.799 1.00 92.19 71 ASP A C 1
ATOM 547 O O . ASP A 1 71 ? -2.162 10.567 5.883 1.00 92.19 71 ASP A O 1
ATOM 551 N N . THR A 1 72 ? -2.898 8.734 6.931 1.00 92.88 72 THR A N 1
ATOM 552 C CA . THR A 1 72 ? -2.257 7.792 5.997 1.00 92.88 72 THR A CA 1
ATOM 553 C C . THR A 1 72 ? -2.726 8.009 4.560 1.00 92.88 72 THR A C 1
ATOM 555 O O . THR A 1 72 ? -1.900 8.163 3.665 1.00 92.88 72 THR A O 1
ATOM 558 N N . LYS A 1 73 ? -4.041 8.070 4.324 1.00 91.25 73 LYS A N 1
ATOM 559 C CA . LYS A 1 73 ? -4.585 8.302 2.975 1.00 91.25 73 LYS A CA 1
ATOM 560 C C . LYS A 1 73 ? -4.263 9.698 2.445 1.00 91.25 73 LYS A C 1
ATOM 562 O O . LYS A 1 73 ? -4.081 9.872 1.247 1.00 91.25 73 LYS A O 1
ATOM 567 N N . LYS A 1 74 ? -4.204 10.698 3.327 1.00 91.81 74 LYS A N 1
ATOM 568 C CA . LYS A 1 74 ? -3.909 12.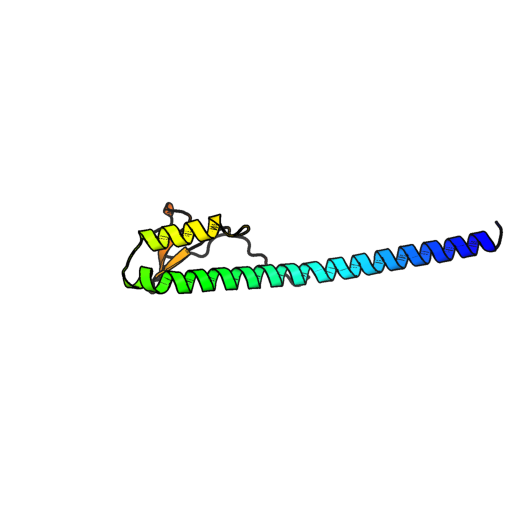085 2.954 1.00 91.81 74 LYS A CA 1
ATOM 569 C C . LYS A 1 74 ? -2.430 12.310 2.630 1.00 91.81 74 LYS A C 1
ATOM 571 O O . LYS A 1 74 ? -2.127 13.055 1.705 1.00 91.81 74 LYS A O 1
ATOM 576 N N . ASN A 1 75 ? -1.526 11.701 3.395 1.00 92.50 75 ASN A N 1
ATOM 577 C CA . ASN A 1 75 ? -0.084 11.938 3.298 1.00 92.50 75 ASN A CA 1
ATOM 578 C C . ASN A 1 75 ? 0.618 10.984 2.320 1.00 92.50 75 ASN A C 1
ATOM 580 O O . ASN A 1 75 ? 1.744 11.260 1.904 1.00 92.50 75 ASN A O 1
ATOM 584 N N . HIS A 1 76 ? -0.018 9.871 1.947 1.00 89.25 76 HIS A N 1
ATOM 585 C CA . HIS A 1 76 ? 0.538 8.905 1.004 1.00 89.25 76 HIS A CA 1
ATOM 586 C C . HIS A 1 76 ? -0.340 8.781 -0.241 1.00 89.25 76 HIS A C 1
ATOM 588 O O . HIS A 1 76 ? -1.368 8.104 -0.245 1.00 89.25 76 HIS A O 1
ATOM 594 N N . GLU A 1 77 ? 0.109 9.407 -1.329 1.00 85.19 77 GLU A N 1
ATOM 595 C CA . GLU A 1 77 ? -0.477 9.205 -2.654 1.00 85.19 77 GLU A CA 1
ATOM 596 C C . GLU A 1 77 ? -0.429 7.719 -3.048 1.00 85.19 77 GLU A C 1
ATOM 598 O O . GLU A 1 77 ? 0.574 7.036 -2.828 1.00 85.19 77 GLU A O 1
ATOM 603 N N . GLY A 1 78 ? -1.527 7.218 -3.617 1.00 85.12 78 GLY A N 1
ATOM 604 C CA . GLY A 1 78 ? -1.692 5.811 -4.000 1.00 85.12 78 GLY A CA 1
ATOM 605 C C . GLY A 1 78 ? -2.377 4.929 -2.948 1.00 85.12 78 GLY A C 1
ATOM 606 O O . GLY A 1 78 ? -2.818 3.831 -3.281 1.00 85.12 78 GLY A O 1
ATOM 607 N N . VAL A 1 79 ? -2.549 5.395 -1.705 1.00 90.06 79 VAL A N 1
ATOM 608 C CA . VAL A 1 79 ? -3.315 4.655 -0.688 1.00 90.06 79 VAL A CA 1
ATOM 609 C C . VAL A 1 79 ? -4.817 4.822 -0.934 1.00 90.06 79 VAL A C 1
ATOM 611 O O . VAL A 1 79 ? -5.391 5.890 -0.727 1.00 90.06 79 VAL A O 1
ATOM 614 N N . VAL A 1 80 ? -5.484 3.747 -1.358 1.00 89.31 80 VAL A N 1
ATOM 615 C CA . VAL A 1 80 ? -6.934 3.753 -1.634 1.00 89.31 80 VAL A CA 1
ATOM 616 C C . VAL A 1 80 ? -7.748 3.713 -0.337 1.00 89.31 80 VAL A C 1
ATOM 618 O O . VAL A 1 80 ? -8.728 4.455 -0.176 1.00 89.31 80 VAL A O 1
ATOM 621 N N . TYR A 1 81 ? -7.316 2.875 0.608 1.00 89.81 81 TYR A N 1
ATOM 622 C CA . TYR A 1 81 ? -7.969 2.655 1.893 1.00 89.81 81 TYR A CA 1
ATOM 623 C C . TYR A 1 81 ? -6.943 2.387 3.000 1.00 89.81 81 TYR A C 1
ATOM 625 O O . TYR A 1 81 ? -5.825 1.945 2.751 1.00 89.81 81 TYR A O 1
ATOM 633 N N . CYS A 1 82 ? -7.359 2.622 4.240 1.00 91.88 82 CYS A N 1
ATOM 634 C CA . CYS A 1 82 ? -6.655 2.203 5.442 1.00 91.88 82 CYS A CA 1
ATOM 635 C C . CYS A 1 82 ? -7.695 1.692 6.448 1.00 91.88 82 CYS A C 1
ATOM 637 O O . CYS A 1 82 ? -8.683 2.382 6.722 1.00 91.88 82 CYS A O 1
ATOM 639 N N . HIS A 1 83 ? -7.489 0.479 6.962 1.00 93.25 83 HIS A N 1
ATOM 640 C CA . HIS A 1 83 ? -8.319 -0.145 7.989 1.00 93.25 83 HIS A CA 1
ATOM 641 C C . HIS A 1 83 ? -7.433 -0.567 9.157 1.00 93.25 83 HIS A C 1
ATOM 643 O O . HIS A 1 83 ? -6.454 -1.281 8.956 1.00 93.25 83 HIS A O 1
ATOM 649 N N . ILE A 1 84 ? -7.801 -0.157 10.369 1.00 93.56 84 ILE A N 1
ATOM 650 C CA . ILE A 1 84 ? -7.182 -0.634 11.606 1.00 93.56 84 ILE A CA 1
ATOM 651 C C . ILE A 1 84 ? -8.179 -1.564 12.281 1.00 93.56 84 ILE A C 1
ATOM 653 O O . ILE A 1 84 ? -9.318 -1.173 12.561 1.00 93.56 84 ILE A O 1
ATOM 657 N N . VAL A 1 85 ? -7.755 -2.803 12.506 1.00 92.88 85 VAL A N 1
ATOM 658 C CA . VAL A 1 85 ? -8.612 -3.900 12.951 1.00 92.88 85 VAL A CA 1
ATOM 659 C C . VAL A 1 85 ? -8.112 -4.426 14.293 1.00 92.88 85 VAL A C 1
ATOM 661 O O . VAL A 1 85 ? -6.915 -4.557 14.519 1.00 92.88 85 VAL A O 1
ATOM 664 N N . ASP A 1 86 ? -9.054 -4.699 15.186 1.00 91.75 86 ASP A N 1
ATOM 665 C CA . ASP A 1 86 ? -8.848 -5.307 16.501 1.00 91.75 86 ASP A CA 1
ATOM 666 C C . ASP A 1 86 ? -8.547 -6.824 16.390 1.00 91.75 86 ASP A C 1
ATOM 668 O O . ASP A 1 86 ? -8.878 -7.453 15.384 1.00 91.75 86 ASP A O 1
ATOM 672 N N . TYR A 1 87 ? -8.031 -7.457 17.451 1.00 90.00 87 TYR A N 1
ATOM 673 C CA . TYR A 1 87 ? -7.834 -8.913 17.567 1.00 90.00 87 TYR A CA 1
ATOM 674 C C . TYR A 1 87 ? -9.120 -9.721 17.319 1.00 90.00 87 TYR A C 1
ATOM 676 O O . TYR A 1 87 ? -9.067 -10.900 16.977 1.00 90.00 87 TYR A O 1
ATOM 684 N N . ARG A 1 88 ? -10.291 -9.092 17.479 1.00 91.31 88 ARG A N 1
ATOM 685 C CA . ARG A 1 88 ? -11.615 -9.677 17.199 1.00 91.31 88 ARG A CA 1
ATOM 686 C C . ARG A 1 88 ? -12.034 -9.595 15.728 1.00 91.31 88 ARG A C 1
ATOM 688 O O . ARG A 1 88 ? -13.154 -9.985 15.409 1.00 91.31 88 ARG A O 1
ATOM 695 N N . GLY A 1 89 ? -11.203 -9.031 14.851 1.00 90.44 89 GLY A N 1
ATOM 696 C CA . GLY A 1 89 ? -11.556 -8.797 13.450 1.00 90.44 89 GLY A CA 1
ATOM 697 C C . GLY A 1 89 ? -12.561 -7.654 13.250 1.00 90.44 89 GLY A C 1
ATOM 698 O O . GLY A 1 89 ? -13.284 -7.643 12.255 1.00 90.44 89 GLY A O 1
ATOM 699 N N . ILE A 1 90 ? -12.654 -6.715 14.200 1.00 92.38 90 ILE A N 1
ATOM 700 C CA . ILE A 1 90 ? -13.561 -5.556 14.141 1.00 92.38 90 ILE A CA 1
ATOM 701 C C . ILE A 1 90 ? -12.769 -4.321 13.716 1.00 92.38 90 ILE A C 1
ATOM 703 O O . ILE A 1 90 ? -11.737 -4.014 14.311 1.00 92.38 90 ILE A O 1
ATOM 707 N N . ILE A 1 91 ? -13.267 -3.586 12.722 1.00 93.31 91 ILE A N 1
ATOM 708 C CA . ILE A 1 91 ? -12.650 -2.340 12.257 1.00 93.31 91 ILE A CA 1
ATOM 709 C C . ILE A 1 91 ? -12.847 -1.256 13.324 1.00 93.31 91 ILE A C 1
ATOM 711 O O . ILE A 1 91 ? -13.973 -0.849 13.601 1.00 93.31 91 ILE A O 1
ATOM 715 N N . ARG A 1 92 ? -11.758 -0.763 13.920 1.00 92.75 92 ARG A N 1
ATOM 716 C CA . ARG A 1 92 ? -11.784 0.324 14.918 1.00 92.75 92 ARG A CA 1
ATOM 717 C C . ARG A 1 92 ? -11.586 1.695 14.301 1.00 92.75 92 ARG A C 1
ATOM 719 O O . ARG A 1 92 ? -12.168 2.663 14.776 1.00 92.75 92 ARG A O 1
ATOM 726 N N . ALA A 1 93 ? -10.826 1.760 13.216 1.00 92.25 93 ALA A N 1
ATOM 727 C CA . ALA A 1 93 ? -10.689 2.961 12.417 1.00 92.25 93 ALA A CA 1
ATOM 728 C C . ALA A 1 93 ? -10.636 2.617 10.936 1.00 92.25 93 ALA A C 1
ATOM 730 O O . ALA A 1 93 ? -10.093 1.590 10.521 1.00 92.25 93 ALA A O 1
ATOM 731 N N . SER A 1 94 ? -11.215 3.498 10.136 1.00 91.44 94 SER A N 1
ATOM 732 C CA . SER A 1 94 ? -11.181 3.412 8.690 1.00 91.44 94 SER A CA 1
ATOM 733 C C . SER A 1 94 ? -11.149 4.807 8.092 1.00 91.44 94 SER A C 1
ATOM 735 O O . SER A 1 94 ? -11.535 5.783 8.729 1.00 91.44 94 SER A O 1
ATOM 737 N N . THR A 1 95 ? -10.697 4.893 6.848 1.00 89.31 95 THR A N 1
ATOM 738 C CA . THR A 1 95 ? -10.900 6.078 6.015 1.00 89.31 95 THR A CA 1
ATOM 739 C C . THR A 1 95 ? -12.334 6.254 5.531 1.00 89.31 95 THR A C 1
ATOM 741 O O . THR A 1 95 ? -12.687 7.354 5.118 1.00 89.31 95 THR A O 1
ATOM 744 N N . ASP A 1 96 ? -13.132 5.190 5.564 1.00 86.19 96 ASP A N 1
ATOM 745 C CA . ASP A 1 96 ? -14.562 5.212 5.292 1.00 86.19 96 ASP A CA 1
ATOM 746 C C . ASP A 1 96 ? -15.308 5.006 6.615 1.00 86.19 96 ASP A C 1
ATOM 748 O O . ASP A 1 96 ? -15.306 3.910 7.188 1.00 86.19 96 ASP A O 1
ATOM 752 N N . ASP A 1 97 ? -15.912 6.081 7.119 1.00 81.31 97 ASP A N 1
ATOM 753 C CA . ASP A 1 97 ? -16.571 6.095 8.425 1.00 81.31 97 ASP A CA 1
ATOM 754 C C . ASP A 1 97 ? -17.722 5.071 8.497 1.00 81.31 97 ASP A C 1
ATOM 756 O O . ASP A 1 97 ? -18.005 4.538 9.571 1.00 81.31 97 ASP A O 1
ATOM 760 N N . GLU A 1 98 ? -18.334 4.703 7.363 1.00 85.56 98 GLU A N 1
ATOM 761 C CA . GLU A 1 98 ? -19.415 3.711 7.319 1.00 85.56 98 GLU A CA 1
ATOM 762 C C . GLU A 1 98 ? -18.946 2.286 7.636 1.00 85.56 98 GLU A C 1
ATOM 764 O O . GLU A 1 98 ? -19.765 1.406 7.930 1.00 85.56 98 GLU A O 1
ATOM 769 N N . LYS A 1 99 ? -17.637 2.023 7.562 1.00 83.88 99 LYS A N 1
ATOM 770 C CA . LYS A 1 99 ? -17.043 0.700 7.808 1.00 83.88 99 LYS A CA 1
ATOM 771 C C . LYS A 1 99 ? -16.584 0.503 9.252 1.00 83.88 99 LYS A C 1
ATOM 773 O O . LYS A 1 99 ? -16.245 -0.617 9.632 1.00 83.88 99 LYS A O 1
ATOM 778 N N . VAL A 1 100 ? -16.590 1.554 10.071 1.00 88.38 100 VAL A N 1
ATOM 779 C CA . VAL A 1 100 ? -16.185 1.480 11.481 1.00 88.38 100 VAL A CA 1
ATOM 780 C C . VAL A 1 100 ? -17.162 0.604 12.279 1.00 88.38 100 VAL A C 1
ATOM 782 O O . VAL A 1 100 ? -18.368 0.612 12.048 1.00 88.38 100 VAL A O 1
ATOM 785 N N . ASN A 1 101 ? -16.636 -0.179 13.222 1.00 89.19 101 ASN A N 1
ATOM 786 C CA . ASN A 1 101 ? -17.339 -1.174 14.042 1.00 89.19 101 ASN A CA 1
ATOM 787 C C . ASN A 1 101 ? -17.992 -2.340 13.276 1.00 89.19 101 ASN A C 1
ATOM 789 O O . ASN A 1 101 ? -18.712 -3.137 13.880 1.00 89.19 101 ASN A O 1
ATOM 793 N N . LYS A 1 102 ? -17.719 -2.496 11.976 1.00 90.56 102 LYS A N 1
ATOM 794 C CA . LYS A 1 102 ? -18.102 -3.691 11.213 1.00 90.56 102 LYS A CA 1
ATOM 795 C C . LYS A 1 102 ? -16.994 -4.742 11.272 1.00 90.56 102 LYS A C 1
ATOM 797 O O . LYS A 1 102 ? -15.831 -4.434 11.549 1.00 90.56 102 LYS A O 1
ATOM 802 N N . SER A 1 103 ? -17.366 -5.998 11.031 1.00 91.19 103 SER A N 1
ATOM 803 C CA . SER A 1 103 ? -16.383 -7.062 10.835 1.00 91.19 103 SER A CA 1
ATOM 804 C C . SER A 1 103 ? -15.585 -6.776 9.566 1.00 91.19 103 SER A C 1
ATOM 806 O O . SER A 1 103 ? -16.147 -6.320 8.568 1.00 91.19 103 SER A O 1
ATOM 808 N N . TYR A 1 104 ? -14.275 -6.994 9.631 1.00 89.75 104 TYR A N 1
ATOM 809 C CA . TYR A 1 104 ? -13.407 -6.817 8.482 1.00 89.75 104 TYR A CA 1
ATOM 810 C C . TYR A 1 104 ? -13.801 -7.788 7.366 1.00 89.75 104 TYR A C 1
ATOM 812 O O . TYR A 1 104 ? -13.827 -9.002 7.557 1.00 89.75 104 TYR A O 1
ATOM 820 N N . ALA A 1 105 ? -14.081 -7.222 6.198 1.00 86.56 105 ALA A N 1
ATOM 821 C CA . ALA A 1 105 ? -14.184 -7.933 4.939 1.00 86.56 105 ALA A CA 1
ATOM 822 C C . ALA A 1 105 ? -13.113 -7.366 4.011 1.00 86.56 105 ALA A C 1
ATOM 824 O O . ALA A 1 105 ? -12.860 -6.156 4.024 1.00 86.56 105 ALA A O 1
ATOM 825 N N . GLU A 1 106 ? -12.486 -8.243 3.234 1.00 80.19 106 GLU A N 1
ATOM 826 C CA . GLU A 1 106 ? -11.491 -7.836 2.254 1.00 80.19 106 GLU A CA 1
ATOM 827 C C . GLU A 1 106 ? -12.127 -6.832 1.276 1.00 80.19 106 GLU A C 1
ATOM 829 O O . GLU A 1 106 ? -13.221 -7.087 0.759 1.00 80.19 106 GLU A O 1
ATOM 834 N N . PRO A 1 107 ? -11.534 -5.640 1.104 1.00 79.50 107 PRO A N 1
ATOM 835 C CA . PRO A 1 107 ? -12.103 -4.633 0.228 1.00 79.50 107 PRO A CA 1
ATOM 836 C C . PRO A 1 107 ? -12.036 -5.102 -1.226 1.00 79.50 107 PRO A C 1
ATOM 838 O O . PRO A 1 107 ? -11.017 -5.627 -1.663 1.00 79.50 107 PRO A O 1
ATOM 841 N N . ASP A 1 108 ? -13.113 -4.854 -1.972 1.00 79.50 108 ASP A N 1
ATOM 842 C CA . ASP A 1 108 ? -13.204 -5.100 -3.416 1.00 79.50 108 ASP A CA 1
ATOM 843 C C . ASP A 1 108 ? -12.369 -4.063 -4.182 1.00 79.50 108 ASP A C 1
ATOM 845 O O . ASP A 1 108 ? -12.869 -3.097 -4.760 1.00 79.50 108 ASP A O 1
ATOM 849 N N . VAL A 1 109 ? -11.052 -4.193 -4.063 1.00 75.88 109 VAL A N 1
ATOM 850 C CA . VAL A 1 109 ? -10.074 -3.463 -4.859 1.00 75.88 109 VAL A CA 1
ATOM 851 C C . VAL A 1 109 ? -9.326 -4.483 -5.693 1.00 75.88 109 VAL A C 1
ATOM 853 O O . VAL A 1 109 ? -8.852 -5.478 -5.155 1.00 75.88 109 VAL A O 1
ATOM 856 N N . ASN A 1 110 ? -9.184 -4.232 -6.994 1.00 72.56 110 ASN A N 1
ATOM 857 C CA . ASN A 1 110 ? -8.262 -5.016 -7.807 1.00 72.56 110 ASN A CA 1
ATOM 858 C C . ASN A 1 110 ? -6.850 -4.765 -7.268 1.00 72.56 110 ASN A C 1
ATOM 860 O O . ASN A 1 110 ? -6.366 -3.630 -7.383 1.00 72.56 110 ASN A O 1
ATOM 864 N N . PRO A 1 111 ? -6.183 -5.769 -6.670 1.00 64.75 111 PRO A N 1
ATOM 865 C CA . PRO A 1 111 ? -4.787 -5.625 -6.314 1.00 64.75 111 PRO A CA 1
ATOM 866 C C . PRO A 1 111 ? -4.002 -5.327 -7.591 1.00 64.75 111 PRO A C 1
ATOM 868 O O . PRO A 1 111 ? -4.403 -5.725 -8.689 1.00 64.75 111 PRO A O 1
ATOM 871 N N . LEU A 1 112 ? -2.852 -4.671 -7.454 1.00 61.06 112 LEU A N 1
ATOM 872 C CA . LEU A 1 112 ? -1.818 -4.800 -8.474 1.00 61.06 112 LEU A CA 1
ATOM 873 C C . LEU A 1 112 ? -1.359 -6.260 -8.398 1.00 61.06 112 LEU A C 1
ATOM 875 O O . LEU A 1 112 ? -0.465 -6.591 -7.623 1.00 61.06 112 LEU A O 1
ATOM 879 N N . GLU A 1 113 ? -2.086 -7.156 -9.066 1.00 55.94 113 GLU A N 1
ATOM 880 C CA . GLU A 1 113 ? -1.738 -8.567 -9.118 1.00 55.94 113 GLU A CA 1
ATOM 881 C C . GLU A 1 113 ? -0.301 -8.681 -9.630 1.00 55.94 113 GLU A C 1
ATOM 883 O O . GLU A 1 113 ? 0.066 -8.050 -10.624 1.00 55.94 113 GLU A O 1
ATOM 888 N N . ASP A 1 114 ? 0.486 -9.530 -8.969 1.00 50.66 114 ASP A N 1
ATOM 889 C CA . ASP A 1 114 ? 1.739 -10.100 -9.472 1.00 50.66 114 ASP A CA 1
ATOM 890 C C . ASP A 1 114 ? 1.423 -11.019 -10.668 1.00 50.66 114 ASP A C 1
ATOM 892 O O . ASP A 1 114 ? 1.679 -12.226 -10.663 1.00 50.66 114 ASP A O 1
ATOM 896 N N . GLN A 1 115 ? 0.742 -10.480 -11.686 1.00 42.53 115 GLN A N 1
ATOM 897 C CA . GLN A 1 115 ? 0.512 -11.200 -12.918 1.00 42.53 115 GLN A CA 1
ATOM 898 C C . GLN A 1 115 ? 1.881 -11.413 -13.546 1.00 42.53 115 GLN A C 1
ATOM 900 O O . GLN A 1 115 ? 2.552 -10.480 -13.988 1.00 42.53 115 GLN A O 1
ATOM 905 N N . LYS A 1 116 ? 2.299 -12.681 -13.549 1.00 42.12 116 LYS A N 1
ATOM 906 C CA . LYS A 1 116 ? 3.401 -13.192 -14.356 1.00 42.12 116 LYS A CA 1
ATOM 907 C C . LYS A 1 116 ? 3.141 -12.854 -15.827 1.00 42.12 116 LYS A C 1
ATOM 909 O O . LYS A 1 116 ? 2.571 -13.667 -16.551 1.00 42.12 116 LYS A O 1
ATOM 914 N N . TYR A 1 117 ? 3.574 -11.674 -16.250 1.00 43.94 117 TYR A N 1
ATOM 915 C CA . TYR A 1 117 ? 3.873 -11.371 -17.644 1.00 43.94 117 TYR A CA 1
ATOM 916 C C . TYR A 1 117 ? 5.248 -11.944 -18.017 1.00 43.94 117 TYR A C 1
ATOM 918 O O . TYR A 1 117 ? 6.247 -11.722 -17.267 1.00 43.94 117 TYR A O 1
#

Sequence (117 aa):
MSLRIKFILYTAICIVLVITAVNIFISRHEEKVLVEEVLKRGLAISKAVAENAEDPLAVNDLLTLAKSARDTKKNHEGVVYCHIVDYRGIIRASTDDEKVNKSYAEPDVNPLEDQKY

Foldseek 3Di:
DDPVVVVVVVVVVVVVVVVVVVVVVCVVVVVVVVLVVVVVVVVVLLVVLVVQVVVCVVVVVLVSNQVSFCCSPVVDPPDPKDFDADPVQATSYIPDPVRHRPRDDDDPDDPPDPPPD

Mean predicted aligned error: 8.27 Å

Secondary structure (DSSP, 8-state):
--HHHHHHHHHHHHHHHHH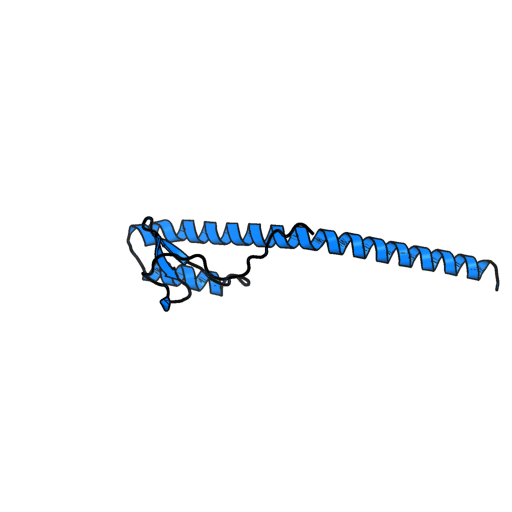HHHHHHHHHHHHHHHHHHHHHHHHHHHHHHHHHHHHHHHTT-HHHHHHHHHHHHHHSTT----EEE-TTSBEEEESSGGGTTSBP-------------

pLDDT: mean 87.18, std 10.68, range [42.12, 96.62]

Solvent-accessible surface area (backbone atoms only — not comparable to full-atom values): 6819 Å² total; per-residue (Å²): 132,60,73,66,57,58,52,54,50,53,53,51,51,50,52,51,51,51,54,52,51,49,50,57,53,47,59,66,49,49,54,58,53,51,52,52,49,51,51,52,51,50,53,51,50,53,48,53,50,52,65,69,38,48,65,35,59,75,72,64,38,48,67,60,39,30,49,51,26,40,47,50,45,71,76,35,87,90,48,88,76,38,76,45,64,46,99,84,44,32,20,63,16,29,58,49,74,90,52,42,75,34,72,72,68,87,72,99,59,87,67,90,67,89,68,87,124